Protein AF-I0GWI0-F1 (afdb_monomer)

Radius of gyration: 15.19 Å; Cα contacts (8 Å, |Δi|>4): 256; chains: 1; bounding box: 35×31×39 Å

pLDDT: mean 94.93, std 3.68, range [64.62, 98.31]

Sequence (132 aa):
MYVKMENGKKISVYNGKIWGANIS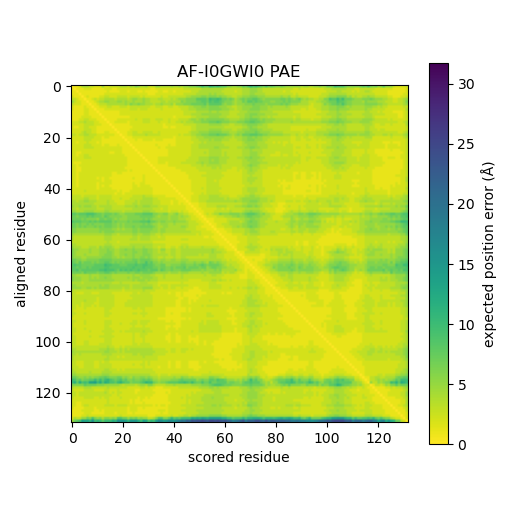QYAMEHKNLDYKSMIDAMTYNEFFDCGNVFNVVDDWECITGNDYDDETGEYYEIFCYYLVSARAVENLQKYTDEIVFYSEKLDLYVFGVTHWGTSWDYVLTGYEIVGE

Solvent-accessible surface area (backbone atoms only — not comparable to full-atom values): 7370 Å² total; per-residue (Å²): 76,29,38,38,33,83,88,69,48,74,47,67,43,57,95,64,19,36,84,82,22,57,58,48,70,59,16,64,76,70,37,20,42,15,45,37,33,48,49,30,28,40,36,65,66,50,64,42,87,39,76,66,59,69,78,76,59,88,62,70,39,79,78,27,47,71,62,60,40,83,90,81,75,42,65,64,66,66,74,47,33,24,40,41,48,72,72,22,48,56,37,34,61,72,61,48,66,59,34,29,31,36,25,78,93,75,71,46,39,35,38,44,35,70,75,77,88,75,59,44,60,78,37,71,44,90,27,36,50,46,74,123

Secondary structure (DSSP, 8-state):
-EEE-TTS-EEE-BTTEETTEEPPHHHHHHTEEEHHHHHHHHTTT-EEE-TTGGGT-S-EEEEES-SEETTTTEEPPP-EEEEE-HHHHHHHHHH---EEEEETTTTEEEEEE---SS-GGG-EEEEEEE--

Nearest PDB structures (foldseek):
  6o59-assembly3_A  TM=5.277E-01  e=6.711E+00  Priestia megaterium
  6o59-assembly3_B  TM=3.691E-01  e=5.288E+00  Priestia megaterium
  7tpm-assembly1_A  TM=1.533E-01  e=5.288E+00  Borreliella burgdorferi

Structure (mmCIF, N/CA/C/O backbone):
data_AF-I0GWI0-F1
#
_entry.id   AF-I0GWI0-F1
#
loop_
_atom_site.group_PDB
_atom_site.id
_atom_site.type_symbol
_atom_site.label_atom_id
_atom_site.label_alt_id
_atom_site.label_comp_id
_atom_site.label_asym_id
_atom_site.label_entity_id
_atom_site.label_seq_id
_atom_site.pdbx_PDB_ins_code
_atom_site.Cartn_x
_atom_site.Cartn_y
_atom_site.Cartn_z
_atom_site.occupancy
_atom_site.B_iso_or_equiv
_atom_site.auth_seq_id
_atom_site.auth_comp_id
_atom_site.auth_asym_id
_atom_site.auth_atom_id
_atom_site.pdbx_PDB_model_num
ATOM 1 N N . MET A 1 1 ? -16.016 -3.255 15.471 1.00 94.38 1 MET A N 1
ATOM 2 C CA . MET A 1 1 ? -15.181 -2.202 14.864 1.00 94.38 1 MET A CA 1
ATOM 3 C C . MET A 1 1 ? -14.889 -2.532 13.401 1.00 94.38 1 MET A C 1
ATOM 5 O O . MET A 1 1 ? -14.862 -3.708 13.043 1.00 94.38 1 MET A O 1
ATOM 9 N N . TYR A 1 2 ? -14.721 -1.526 12.547 1.00 97.19 2 TYR A N 1
ATOM 10 C CA . TYR A 1 2 ? -14.287 -1.681 11.154 1.00 97.19 2 TYR A CA 1
ATOM 11 C C . TYR A 1 2 ? -13.394 -0.507 10.737 1.00 97.19 2 TYR A C 1
ATOM 13 O O . TYR A 1 2 ? -13.509 0.571 11.310 1.00 97.19 2 TYR A O 1
ATOM 21 N N . VAL A 1 3 ? -12.551 -0.702 9.725 1.00 97.44 3 VAL A N 1
ATOM 22 C CA . VAL A 1 3 ? -11.843 0.387 9.039 1.00 97.44 3 VAL A CA 1
ATOM 23 C C . VAL A 1 3 ? -12.660 0.818 7.826 1.00 97.44 3 VAL A C 1
ATOM 25 O O . VAL A 1 3 ? -13.117 -0.030 7.052 1.00 97.44 3 VAL A O 1
ATOM 28 N N . LYS A 1 4 ? -12.886 2.121 7.676 1.00 97.31 4 LYS A N 1
ATOM 29 C CA . LYS A 1 4 ? -13.521 2.742 6.514 1.00 97.31 4 LYS A CA 1
ATOM 30 C C . LYS A 1 4 ? -12.432 3.274 5.582 1.00 97.31 4 LYS A C 1
ATOM 32 O O . LYS A 1 4 ? -11.728 4.212 5.939 1.00 97.31 4 LYS A O 1
ATOM 37 N N . MET A 1 5 ? -12.332 2.686 4.396 1.00 93.94 5 MET A N 1
ATOM 38 C CA . MET A 1 5 ? -11.383 3.098 3.358 1.00 93.94 5 MET A CA 1
ATOM 39 C C . MET A 1 5 ? -11.912 4.325 2.599 1.00 93.94 5 MET A C 1
ATOM 41 O O . MET A 1 5 ? -13.122 4.580 2.603 1.00 93.94 5 MET A O 1
ATOM 45 N N . GLU A 1 6 ? -11.038 5.050 1.899 1.00 87.06 6 GLU A N 1
ATOM 46 C CA . GLU A 1 6 ? -11.409 6.247 1.117 1.00 87.06 6 GLU A CA 1
ATOM 47 C C . GLU A 1 6 ? -12.456 5.956 0.040 1.00 87.06 6 GLU A C 1
ATOM 49 O O . GLU A 1 6 ? -13.439 6.684 -0.095 1.00 87.06 6 GLU A O 1
ATOM 54 N N . ASN A 1 7 ? -12.346 4.811 -0.634 1.00 87.31 7 ASN A N 1
ATOM 55 C CA . ASN A 1 7 ? -13.333 4.356 -1.617 1.00 87.31 7 ASN A CA 1
ATOM 56 C C . ASN A 1 7 ? -14.663 3.855 -1.005 1.00 87.31 7 ASN A C 1
ATOM 58 O O . ASN A 1 7 ? -15.471 3.214 -1.681 1.00 87.31 7 ASN A O 1
ATOM 62 N N . GLY A 1 8 ? -14.892 4.094 0.291 1.00 90.62 8 GLY A N 1
ATOM 63 C CA . GLY A 1 8 ? -16.114 3.751 1.018 1.00 90.62 8 GLY A CA 1
ATOM 64 C C . GLY A 1 8 ? -16.232 2.281 1.427 1.00 90.62 8 GLY A C 1
ATOM 65 O O . GLY A 1 8 ? -17.181 1.920 2.135 1.00 90.62 8 GLY A O 1
ATOM 66 N N . LYS A 1 9 ? -15.285 1.422 1.026 1.00 93.62 9 LYS A N 1
ATOM 67 C CA . LYS A 1 9 ? -15.255 0.019 1.454 1.00 93.62 9 LYS A CA 1
ATOM 68 C C . LYS A 1 9 ? -14.976 -0.077 2.951 1.00 93.62 9 LYS A C 1
ATOM 70 O O . LYS A 1 9 ? -14.363 0.797 3.560 1.00 93.62 9 LYS A O 1
ATOM 75 N N . LYS A 1 10 ? -15.444 -1.173 3.547 1.00 96.00 10 LYS A N 1
ATOM 76 C CA . LYS A 1 10 ? -15.282 -1.455 4.974 1.00 96.00 10 LYS A CA 1
ATOM 77 C C . LYS A 1 10 ? -14.523 -2.756 5.167 1.00 96.00 10 LYS A C 1
ATOM 79 O O . LYS A 1 10 ? -14.865 -3.758 4.541 1.00 96.00 10 LYS A O 1
ATOM 84 N N . ILE A 1 11 ? -13.540 -2.738 6.058 1.00 96.31 11 ILE A N 1
ATOM 85 C CA . ILE A 1 11 ? -12.782 -3.922 6.464 1.00 96.31 11 ILE A CA 1
ATOM 86 C C . ILE A 1 11 ? -13.089 -4.189 7.931 1.00 96.31 11 ILE A C 1
ATOM 88 O O . ILE A 1 11 ? -12.848 -3.348 8.795 1.00 96.31 11 ILE A O 1
ATOM 92 N N . SER A 1 12 ? -13.667 -5.352 8.218 1.00 97.00 12 SER A N 1
ATOM 93 C CA . SER A 1 12 ? -13.997 -5.740 9.587 1.00 97.00 12 SER A CA 1
ATOM 94 C C . SER A 1 12 ? -12.735 -5.887 10.432 1.00 97.00 12 SER A C 1
ATOM 96 O O . SER A 1 12 ? -11.780 -6.541 10.011 1.00 97.00 12 SER A O 1
ATOM 98 N N . VAL A 1 13 ? -12.767 -5.334 11.644 1.00 97.06 13 VAL A N 1
ATOM 99 C CA . VAL A 1 13 ? -11.697 -5.512 12.625 1.00 97.06 13 VAL A CA 1
ATOM 100 C C . VAL A 1 13 ? -12.110 -6.581 13.628 1.00 97.06 13 VAL A C 1
ATOM 102 O O . VAL A 1 13 ? -13.173 -6.485 14.246 1.00 97.06 13 VAL A O 1
ATOM 105 N N . TYR A 1 14 ? -11.245 -7.573 13.827 1.00 95.25 14 TYR A N 1
ATOM 106 C CA . TYR A 1 14 ? -11.446 -8.648 14.795 1.00 95.25 14 TYR A CA 1
ATOM 107 C C . TYR A 1 14 ? -10.241 -8.743 15.722 1.00 95.25 14 TYR A C 1
ATOM 109 O O . TYR A 1 14 ? -9.123 -8.947 15.262 1.00 95.25 14 TYR A O 1
ATOM 117 N N . ASN A 1 15 ? -10.473 -8.610 17.031 1.00 94.50 15 ASN A N 1
ATOM 118 C CA . ASN A 1 15 ? -9.426 -8.691 18.055 1.00 94.50 15 ASN A CA 1
ATOM 119 C C . ASN A 1 15 ? -8.223 -7.762 17.768 1.00 94.50 15 ASN A C 1
ATOM 121 O O . ASN A 1 15 ? -7.075 -8.197 17.797 1.00 94.50 15 ASN A O 1
ATOM 125 N N . GLY A 1 16 ? -8.508 -6.505 17.402 1.00 94.56 16 GLY A N 1
ATOM 126 C CA . GLY A 1 16 ? -7.485 -5.508 17.059 1.00 94.56 16 GLY A CA 1
ATOM 127 C C . GLY A 1 16 ? -6.746 -5.766 15.742 1.00 94.56 16 GLY A C 1
ATOM 128 O O . GLY A 1 16 ? -5.686 -5.187 15.529 1.00 94.56 16 GLY A O 1
ATOM 129 N N . LYS A 1 17 ? -7.268 -6.641 14.870 1.00 96.44 17 LYS A N 1
ATOM 130 C CA . LYS A 1 17 ? -6.618 -7.025 13.613 1.00 96.44 17 LYS A CA 1
ATOM 131 C C . LYS A 1 17 ? -7.492 -6.834 12.386 1.00 96.44 17 LYS A C 1
ATOM 133 O O . LYS A 1 17 ? -8.699 -7.082 12.431 1.00 96.44 17 LYS A O 1
ATOM 138 N N . ILE A 1 18 ? -6.842 -6.527 11.269 1.00 95.88 18 ILE A N 1
ATOM 139 C CA . ILE A 1 18 ? -7.399 -6.602 9.916 1.00 95.88 18 ILE A CA 1
ATOM 140 C C . ILE A 1 18 ? -6.596 -7.628 9.117 1.00 95.88 18 ILE A C 1
ATOM 142 O O . ILE A 1 18 ? -5.376 -7.565 9.055 1.00 95.88 18 ILE A O 1
ATOM 146 N N . TRP A 1 19 ? -7.281 -8.653 8.602 1.00 93.56 19 TRP A N 1
ATOM 147 C CA . TRP A 1 19 ? -6.680 -9.762 7.836 1.00 93.56 19 TRP A CA 1
ATOM 148 C C . TRP A 1 19 ? -5.401 -10.376 8.438 1.00 93.56 19 TRP A C 1
ATOM 150 O O . TRP A 1 19 ? -4.524 -10.845 7.724 1.00 93.56 19 TRP A O 1
ATOM 160 N N . GLY A 1 20 ? -5.318 -10.422 9.771 1.00 91.19 20 GLY A N 1
ATOM 161 C CA . GLY A 1 20 ? -4.194 -11.009 10.505 1.00 91.19 20 GLY A CA 1
ATOM 162 C C . GLY A 1 20 ? -3.121 -10.011 10.952 1.00 91.19 20 GLY A C 1
ATOM 163 O O . GLY A 1 20 ? -2.407 -10.322 11.909 1.00 91.19 20 GLY A O 1
ATOM 164 N N . ALA A 1 21 ? -3.071 -8.815 10.361 1.00 95.56 21 ALA A N 1
ATOM 165 C CA . ALA A 1 21 ? -2.190 -7.727 10.775 1.00 95.56 21 ALA A CA 1
ATOM 166 C C . ALA A 1 21 ? -2.758 -6.988 11.993 1.00 95.56 21 ALA A C 1
ATOM 168 O O . ALA A 1 21 ? -3.967 -6.762 12.079 1.00 95.56 21 ALA A O 1
ATOM 169 N N . ASN A 1 22 ? -1.893 -6.634 12.947 1.00 97.00 22 ASN A N 1
ATOM 170 C CA . ASN A 1 22 ? -2.283 -5.830 14.105 1.00 97.00 22 ASN A CA 1
ATOM 171 C C . ASN A 1 22 ? -2.503 -4.379 13.683 1.00 97.00 22 ASN A C 1
ATOM 173 O O . ASN A 1 22 ? -1.724 -3.852 12.898 1.00 97.00 22 ASN A O 1
ATOM 177 N N . ILE A 1 23 ? -3.510 -3.735 14.266 1.00 97.12 23 ILE A N 1
ATOM 178 C CA . ILE A 1 23 ? -3.620 -2.278 14.261 1.00 97.12 23 ILE A CA 1
ATOM 179 C C . ILE A 1 23 ? -2.750 -1.746 15.402 1.00 97.12 23 ILE A C 1
ATOM 181 O O . ILE A 1 23 ? -2.855 -2.231 16.534 1.00 97.12 23 ILE A O 1
ATOM 185 N N . SER A 1 24 ? -1.879 -0.777 15.118 1.00 96.88 24 SER A N 1
ATOM 186 C CA . SER A 1 24 ? -1.019 -0.178 16.140 1.00 96.88 24 SER A CA 1
ATOM 187 C C . SER A 1 24 ? -1.832 0.533 17.231 1.00 96.88 24 SER A C 1
ATOM 189 O O . SER A 1 24 ? -2.955 0.999 17.014 1.00 96.88 24 SER A O 1
ATOM 191 N N . GLN A 1 25 ? -1.246 0.663 18.424 1.00 96.56 25 GLN A N 1
ATOM 192 C CA . GLN A 1 25 ? -1.852 1.461 19.491 1.00 96.56 25 GLN A CA 1
ATOM 193 C C . GLN A 1 25 ? -2.019 2.927 19.062 1.00 96.56 25 GLN A C 1
ATOM 195 O O . GLN A 1 25 ? -3.051 3.529 19.347 1.00 96.56 25 GLN A O 1
ATOM 200 N N . TYR A 1 26 ? -1.043 3.470 18.331 1.00 97.44 26 TYR A N 1
ATOM 201 C CA . TYR A 1 26 ? -1.078 4.842 17.837 1.00 97.44 26 TYR A CA 1
ATOM 202 C C . TYR A 1 26 ? -2.292 5.080 16.929 1.00 97.44 26 TYR A C 1
ATOM 204 O O . TYR A 1 26 ? -3.050 6.024 17.149 1.00 97.44 26 TYR A O 1
ATOM 212 N N . ALA A 1 27 ? -2.552 4.174 15.984 1.00 97.44 27 ALA A N 1
ATOM 213 C CA . ALA A 1 27 ? -3.734 4.234 15.130 1.00 97.44 27 ALA A CA 1
ATOM 214 C C . ALA A 1 27 ? -5.046 4.170 15.919 1.00 97.44 27 ALA A C 1
ATOM 216 O O . ALA A 1 27 ? -5.963 4.958 15.683 1.00 97.44 27 ALA A O 1
ATOM 217 N N . MET A 1 28 ? -5.132 3.262 16.896 1.00 95.56 28 MET A N 1
ATOM 218 C CA . MET A 1 28 ? -6.314 3.124 17.753 1.00 95.56 28 MET A CA 1
ATOM 219 C C . MET A 1 28 ? -6.602 4.400 18.557 1.00 95.56 28 MET A C 1
ATOM 221 O O . MET A 1 28 ? -7.754 4.823 18.642 1.00 95.56 28 MET A O 1
ATOM 225 N N . GLU A 1 29 ? -5.569 5.036 19.113 1.00 96.31 29 GLU A N 1
ATOM 226 C CA . GLU A 1 29 ? -5.688 6.289 19.871 1.00 96.31 29 GLU A CA 1
ATOM 227 C C . GLU A 1 29 ? -6.184 7.454 19.004 1.00 96.31 29 GLU A C 1
ATOM 229 O O . GLU A 1 29 ? -6.988 8.269 19.463 1.00 96.31 29 GLU A O 1
ATOM 234 N N . HIS A 1 30 ? -5.747 7.509 17.744 1.00 97.19 30 HIS A N 1
ATOM 235 C CA . HIS A 1 30 ? -6.082 8.589 16.813 1.00 97.19 30 HIS A CA 1
ATOM 236 C C . HIS A 1 30 ? -7.315 8.297 15.950 1.00 97.19 30 HIS A C 1
ATOM 238 O O . HIS A 1 30 ? -7.790 9.190 15.256 1.00 97.19 30 HIS A O 1
ATOM 244 N N . LYS A 1 31 ? -7.863 7.077 16.022 1.00 96.69 31 LYS A N 1
ATOM 245 C CA . LYS A 1 31 ? -9.009 6.595 15.229 1.00 96.69 31 LYS A CA 1
ATOM 246 C C . LYS A 1 31 ? -8.783 6.630 13.712 1.00 96.69 31 LYS A C 1
ATOM 248 O O . LYS A 1 31 ? -9.741 6.623 12.941 1.00 96.69 31 LYS A O 1
ATOM 253 N N . ASN A 1 32 ? -7.527 6.577 13.288 1.00 97.31 32 ASN A N 1
ATOM 254 C CA . ASN A 1 32 ? -7.111 6.494 11.894 1.00 97.31 32 ASN A CA 1
ATOM 255 C C . ASN A 1 32 ? -6.082 5.375 11.762 1.00 97.31 32 ASN A C 1
ATOM 257 O O . ASN A 1 32 ? -5.190 5.266 12.597 1.00 97.31 32 ASN A O 1
ATOM 261 N N . LEU A 1 33 ? -6.202 4.535 10.736 1.00 97.12 33 LEU A N 1
ATOM 262 C CA . LEU A 1 33 ? -5.245 3.463 10.481 1.00 97.12 33 LEU A CA 1
ATOM 263 C C . LEU A 1 33 ? -3.879 4.073 10.149 1.00 97.12 33 LEU A C 1
ATOM 265 O O . LEU A 1 33 ? -3.801 4.993 9.337 1.00 97.12 33 LEU A O 1
ATOM 269 N N . ASP A 1 34 ? -2.809 3.572 10.756 1.00 97.38 34 ASP A N 1
ATOM 270 C CA . ASP A 1 34 ? -1.451 3.966 10.388 1.00 97.38 34 ASP A CA 1
ATOM 271 C C . ASP A 1 34 ? -0.969 3.204 9.144 1.00 97.38 34 ASP A C 1
ATOM 273 O O . ASP A 1 34 ? -1.457 2.113 8.826 1.00 97.38 34 ASP A O 1
ATOM 277 N N . TYR A 1 35 ? 0.001 3.787 8.444 1.00 96.75 35 TYR A N 1
ATOM 278 C CA . TYR A 1 35 ? 0.535 3.271 7.189 1.00 96.75 35 TYR A CA 1
ATOM 279 C C . TYR A 1 35 ? 1.114 1.863 7.353 1.00 96.75 35 TYR A C 1
ATOM 281 O O . TYR A 1 35 ? 0.895 1.002 6.501 1.00 96.75 35 TYR A O 1
ATOM 289 N N . LYS A 1 36 ? 1.776 1.572 8.482 1.00 96.38 36 LYS A N 1
ATOM 290 C CA . LYS A 1 36 ? 2.318 0.233 8.742 1.00 96.38 36 LYS A CA 1
ATOM 291 C C . LYS A 1 36 ? 1.207 -0.810 8.845 1.00 96.38 36 LYS A C 1
ATOM 293 O O . LYS A 1 36 ? 1.255 -1.823 8.154 1.00 96.38 36 LYS A O 1
ATOM 298 N N . SER A 1 37 ? 0.210 -0.569 9.692 1.00 97.19 37 SER A N 1
ATOM 299 C CA . SER A 1 37 ? -0.922 -1.478 9.892 1.00 97.19 37 SER A CA 1
ATOM 300 C C . SER A 1 37 ? -1.690 -1.712 8.589 1.00 97.19 37 SER A C 1
ATOM 302 O O . SER A 1 37 ? -2.149 -2.825 8.331 1.00 97.19 37 SER A O 1
ATOM 304 N N . MET A 1 38 ? -1.807 -0.676 7.751 1.00 96.69 38 MET A N 1
ATOM 305 C CA . MET A 1 38 ? -2.372 -0.772 6.406 1.00 96.69 38 MET A CA 1
ATOM 306 C C . MET A 1 38 ? -1.541 -1.690 5.503 1.00 96.69 38 MET A C 1
ATOM 308 O O . MET A 1 38 ? -2.082 -2.670 4.992 1.00 96.69 38 MET A O 1
ATOM 312 N N . ILE A 1 39 ? -0.249 -1.408 5.315 1.00 96.88 39 ILE A N 1
ATOM 313 C CA . ILE A 1 39 ? 0.611 -2.185 4.412 1.00 96.88 39 ILE A CA 1
ATOM 314 C C . ILE A 1 39 ? 0.748 -3.630 4.884 1.00 96.88 39 ILE A C 1
ATOM 316 O O . ILE A 1 39 ? 0.585 -4.539 4.069 1.00 96.88 39 ILE A O 1
ATOM 320 N N . ASP A 1 40 ? 0.944 -3.874 6.182 1.00 97.00 40 ASP A N 1
ATOM 321 C CA . ASP A 1 40 ? 0.989 -5.229 6.745 1.00 97.00 40 ASP A CA 1
ATOM 322 C C . ASP A 1 40 ? -0.291 -6.014 6.397 1.00 97.00 40 ASP A C 1
ATOM 324 O O . ASP A 1 40 ? -0.231 -7.198 6.069 1.00 97.00 40 ASP A O 1
ATOM 328 N N . ALA A 1 41 ? -1.461 -5.368 6.438 1.00 96.75 41 ALA A N 1
ATOM 329 C CA . ALA A 1 41 ? -2.733 -6.010 6.119 1.00 96.75 41 ALA A CA 1
ATOM 330 C C . ALA A 1 41 ? -2.911 -6.266 4.618 1.00 96.75 41 ALA A C 1
ATOM 332 O O . ALA A 1 41 ? -3.297 -7.369 4.229 1.00 96.75 41 ALA A O 1
ATOM 333 N N . MET A 1 42 ? -2.635 -5.265 3.775 1.00 96.38 42 MET A N 1
ATOM 334 C CA . MET A 1 42 ? -2.820 -5.365 2.320 1.00 96.38 42 MET A CA 1
ATOM 335 C C . MET A 1 42 ? -1.862 -6.381 1.702 1.00 96.38 42 MET A C 1
ATOM 337 O O . MET A 1 42 ? -2.246 -7.133 0.805 1.00 96.38 42 MET A O 1
ATOM 341 N N . THR A 1 43 ? -0.637 -6.438 2.225 1.00 96.75 43 THR A N 1
ATOM 342 C CA . THR A 1 43 ? 0.427 -7.321 1.739 1.00 96.75 43 THR A CA 1
ATOM 343 C C . THR A 1 43 ? 0.491 -8.662 2.458 1.00 96.75 43 THR A C 1
ATOM 345 O O . THR A 1 43 ? 1.342 -9.479 2.126 1.00 96.75 43 THR A O 1
ATOM 348 N N . TYR A 1 44 ? -0.370 -8.902 3.453 1.00 94.25 44 TYR A N 1
ATOM 349 C CA . TYR A 1 44 ? -0.262 -10.045 4.369 1.00 94.25 44 TYR A CA 1
ATOM 350 C C . TYR A 1 44 ? 1.096 -10.130 5.090 1.00 94.25 44 TYR A C 1
ATOM 352 O O . TYR A 1 44 ? 1.489 -11.207 5.538 1.00 94.25 44 TYR A O 1
ATOM 360 N N . ASN A 1 45 ? 1.801 -9.000 5.217 1.00 93.81 45 ASN A N 1
ATOM 361 C CA . ASN A 1 45 ? 3.174 -8.904 5.706 1.00 93.81 45 ASN A CA 1
ATOM 362 C C . ASN A 1 45 ? 4.165 -9.747 4.870 1.00 93.81 45 ASN A C 1
ATOM 364 O O . ASN A 1 45 ? 5.129 -10.304 5.394 1.00 93.81 45 ASN A O 1
ATOM 368 N N . GLU A 1 46 ? 3.906 -9.857 3.565 1.00 92.88 46 GLU A N 1
ATOM 369 C CA . GLU A 1 46 ? 4.712 -10.599 2.588 1.00 92.88 46 GLU A CA 1
ATOM 370 C C . GLU A 1 46 ? 5.323 -9.653 1.559 1.00 92.88 46 GLU A C 1
ATOM 372 O O . GLU A 1 46 ? 5.033 -9.718 0.362 1.00 92.88 46 GLU A O 1
ATOM 377 N N . PHE A 1 47 ? 6.164 -8.751 2.049 1.00 95.06 47 PHE A N 1
ATOM 378 C CA . PHE A 1 47 ? 6.889 -7.804 1.221 1.00 95.06 47 PHE A CA 1
ATOM 379 C C . PHE A 1 47 ? 8.364 -7.752 1.626 1.00 95.06 47 PHE A C 1
ATOM 381 O O . PHE A 1 47 ? 8.704 -7.942 2.796 1.00 95.06 47 PHE A O 1
ATOM 388 N N . PHE A 1 48 ? 9.250 -7.540 0.652 1.00 95.00 48 PHE A N 1
ATOM 389 C CA . PHE A 1 48 ? 10.702 -7.642 0.849 1.00 95.00 48 PHE A CA 1
ATOM 390 C C . PHE A 1 48 ? 11.427 -6.492 0.165 1.00 95.00 48 PHE A C 1
ATOM 392 O O . PHE A 1 48 ? 11.153 -6.222 -1.001 1.00 95.00 48 PHE A O 1
ATOM 399 N N . ASP A 1 49 ? 12.358 -5.842 0.868 1.00 95.38 49 ASP A N 1
ATOM 400 C CA . ASP A 1 49 ? 13.162 -4.759 0.291 1.00 95.38 49 ASP A CA 1
ATOM 401 C C . ASP A 1 49 ? 13.910 -5.255 -0.952 1.00 95.38 49 ASP A C 1
ATOM 403 O O . ASP A 1 49 ? 14.529 -6.324 -0.951 1.00 95.38 49 ASP A O 1
ATOM 407 N N . CYS A 1 50 ? 13.813 -4.479 -2.025 1.00 94.75 50 CYS A N 1
ATOM 408 C CA . CYS A 1 50 ? 14.395 -4.809 -3.313 1.00 94.75 50 CYS A CA 1
ATOM 409 C C . CYS A 1 50 ? 14.955 -3.579 -4.029 1.00 94.75 50 CYS A C 1
ATOM 411 O O . CYS A 1 50 ? 14.915 -3.520 -5.254 1.00 94.75 50 CYS A O 1
ATOM 413 N N . GLY A 1 51 ? 15.522 -2.612 -3.297 1.00 88.56 51 GLY A N 1
ATOM 414 C CA . GLY A 1 51 ? 15.903 -1.295 -3.838 1.00 88.56 51 GLY A CA 1
ATOM 415 C C . GLY A 1 51 ? 16.738 -1.287 -5.132 1.00 88.56 51 GLY A C 1
ATOM 416 O O . GLY A 1 51 ? 16.707 -0.317 -5.880 1.00 88.56 51 GLY A O 1
ATOM 417 N N . ASN A 1 52 ? 17.454 -2.371 -5.443 1.00 91.44 52 ASN A N 1
ATOM 418 C CA . ASN A 1 52 ? 18.266 -2.485 -6.658 1.00 91.44 52 ASN A CA 1
ATOM 419 C C . ASN A 1 52 ? 17.540 -3.100 -7.870 1.00 91.44 52 ASN A C 1
ATOM 421 O O . ASN A 1 52 ? 18.102 -3.071 -8.966 1.00 91.44 52 ASN A O 1
ATOM 425 N N . VAL A 1 53 ? 16.339 -3.672 -7.707 1.00 91.81 53 VAL A N 1
ATOM 426 C CA . VAL A 1 53 ? 15.648 -4.435 -8.768 1.00 91.81 53 VAL A CA 1
ATOM 427 C C . VAL A 1 53 ? 15.284 -3.561 -9.971 1.00 91.81 53 VAL A C 1
ATOM 429 O O . VAL A 1 53 ? 15.359 -4.023 -11.107 1.00 91.81 53 VAL A O 1
ATOM 432 N N . PHE A 1 54 ? 15.007 -2.274 -9.739 1.00 88.25 54 PHE A N 1
ATOM 433 C CA . PHE A 1 54 ? 14.677 -1.307 -10.789 1.00 88.25 54 PHE A CA 1
ATOM 434 C C . PHE A 1 54 ? 15.805 -1.068 -11.792 1.00 88.25 54 PHE A C 1
ATOM 436 O O . PHE A 1 54 ? 15.546 -0.699 -12.927 1.00 88.25 54 PHE A O 1
ATOM 443 N N . ASN A 1 55 ? 17.055 -1.327 -11.407 1.00 90.38 55 ASN A N 1
ATOM 444 C CA . ASN A 1 55 ? 18.204 -1.130 -12.290 1.00 90.38 55 ASN A CA 1
ATOM 445 C C . ASN A 1 55 ? 18.476 -2.338 -13.204 1.00 90.38 55 ASN A C 1
ATOM 447 O O . ASN A 1 55 ? 19.429 -2.312 -13.982 1.00 90.38 55 ASN A O 1
ATOM 451 N N . VAL A 1 56 ? 17.702 -3.423 -13.077 1.00 93.69 56 VAL A N 1
ATOM 452 C CA . VAL A 1 56 ? 17.928 -4.674 -13.822 1.00 93.69 56 VAL A CA 1
ATOM 453 C C . VAL A 1 56 ? 17.272 -4.638 -15.205 1.00 93.69 56 VAL A C 1
ATOM 455 O O . VAL A 1 56 ? 17.815 -5.208 -16.153 1.00 93.69 56 VAL A O 1
ATOM 458 N N . VAL A 1 57 ? 16.122 -3.974 -15.321 1.00 94.81 57 VAL A N 1
ATOM 459 C CA . VAL A 1 57 ? 15.301 -3.869 -16.537 1.00 94.81 57 VAL A CA 1
ATOM 460 C C . VAL A 1 57 ? 14.652 -2.487 -16.626 1.00 94.81 57 VAL A C 1
ATOM 462 O O . VAL A 1 57 ? 14.594 -1.761 -15.640 1.00 94.81 57 VAL A O 1
ATOM 465 N N . ASP A 1 58 ? 14.172 -2.134 -17.813 1.00 95.06 58 ASP A N 1
ATOM 466 C CA . ASP A 1 58 ? 13.619 -0.827 -18.180 1.00 95.06 58 ASP A CA 1
ATOM 467 C C . ASP A 1 58 ? 12.121 -0.866 -18.545 1.00 95.06 58 ASP A C 1
ATOM 469 O O . ASP A 1 58 ? 11.593 0.114 -19.060 1.00 95.06 58 ASP A O 1
ATOM 473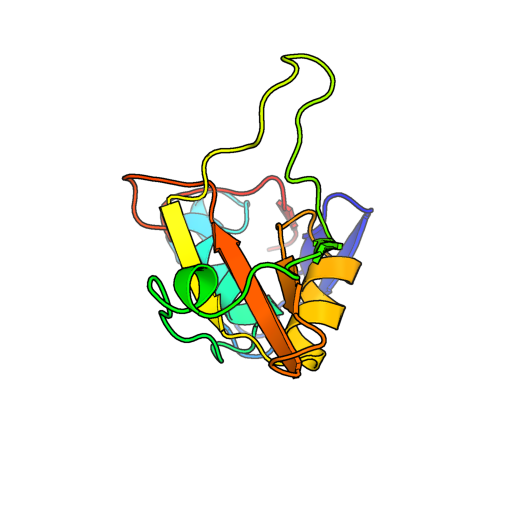 N N . ASP A 1 59 ? 11.439 -1.988 -18.303 1.00 96.81 59 ASP A N 1
ATOM 474 C CA . ASP A 1 59 ? 10.051 -2.251 -18.711 1.00 96.81 59 ASP A CA 1
ATOM 475 C C . ASP A 1 59 ? 9.044 -2.147 -17.554 1.00 96.81 59 ASP A C 1
ATOM 477 O O . ASP A 1 59 ? 8.018 -2.820 -17.557 1.00 96.81 59 ASP A O 1
ATOM 481 N N . TRP A 1 60 ? 9.353 -1.347 -16.535 1.00 96.75 60 TRP A N 1
ATOM 482 C CA . TRP A 1 60 ? 8.462 -1.161 -15.394 1.00 96.75 60 TRP A CA 1
ATOM 483 C C . TRP A 1 60 ? 7.249 -0.316 -15.780 1.00 96.75 60 TRP A C 1
ATOM 485 O O . TRP A 1 60 ? 7.386 0.843 -16.167 1.00 96.75 60 TRP A O 1
ATOM 495 N N . GLU A 1 61 ? 6.061 -0.884 -15.617 1.00 97.06 61 GLU A N 1
ATOM 496 C CA . GLU A 1 61 ? 4.783 -0.209 -15.820 1.00 97.06 61 GLU A CA 1
ATOM 497 C C . GLU A 1 61 ? 4.107 0.041 -14.473 1.00 97.06 61 GLU A C 1
ATOM 499 O O . GLU A 1 61 ? 3.971 -0.878 -13.667 1.00 97.06 61 GLU A O 1
ATOM 504 N N . CYS A 1 62 ? 3.655 1.270 -14.221 1.00 97.31 62 CYS A N 1
ATOM 505 C CA . CYS A 1 62 ? 2.811 1.586 -13.072 1.00 97.31 62 CYS A CA 1
ATOM 506 C C . CYS A 1 62 ? 1.402 1.009 -13.301 1.00 97.31 62 CYS A C 1
ATOM 508 O O . CYS A 1 62 ? 0.704 1.402 -14.236 1.00 97.31 62 CYS A O 1
ATOM 510 N N . ILE A 1 63 ? 0.986 0.047 -12.472 1.00 97.31 63 ILE A N 1
ATOM 511 C CA . ILE A 1 63 ? -0.280 -0.694 -12.642 1.00 97.31 63 ILE A CA 1
ATOM 512 C C . ILE A 1 63 ? -1.349 -0.327 -11.603 1.00 97.31 63 ILE A C 1
ATOM 514 O O . ILE A 1 63 ? -2.447 -0.891 -11.606 1.00 97.31 63 ILE A O 1
ATOM 518 N N . THR A 1 64 ? -1.024 0.552 -10.659 1.00 95.31 64 THR A N 1
ATOM 519 C CA . THR A 1 64 ? -1.905 1.014 -9.577 1.00 95.31 64 THR A CA 1
ATOM 520 C C . THR A 1 64 ? -1.330 2.263 -8.939 1.00 95.31 64 THR A C 1
ATOM 522 O O . THR A 1 64 ? -0.114 2.447 -8.948 1.00 95.31 64 THR A O 1
ATOM 525 N N . GLY A 1 65 ? -2.206 3.092 -8.373 1.00 93.38 65 GLY A N 1
ATOM 526 C CA . GLY A 1 65 ? -1.846 4.440 -7.960 1.00 93.38 65 GLY A CA 1
ATOM 527 C C . GLY A 1 65 ? -1.545 5.324 -9.169 1.00 93.38 65 GLY A C 1
ATOM 528 O O . GLY A 1 65 ? -1.959 5.032 -10.294 1.00 93.38 65 GLY A O 1
ATOM 529 N N . ASN A 1 66 ? -0.835 6.417 -8.921 1.00 92.38 66 ASN A N 1
ATOM 530 C CA . ASN A 1 66 ? -0.309 7.288 -9.958 1.00 92.38 66 ASN A CA 1
ATOM 531 C C . ASN A 1 66 ? 1.104 7.710 -9.554 1.00 92.38 66 ASN A C 1
ATOM 533 O O . ASN A 1 66 ? 1.285 8.286 -8.485 1.00 92.38 66 ASN A O 1
ATOM 537 N N . ASP A 1 67 ? 2.095 7.389 -10.378 1.00 94.62 67 ASP A N 1
ATOM 538 C CA . ASP A 1 67 ? 3.494 7.765 -10.176 1.00 94.62 67 ASP A CA 1
ATOM 539 C C . ASP A 1 67 ? 3.843 9.105 -10.833 1.00 94.62 67 ASP A C 1
ATOM 541 O O . ASP A 1 67 ? 4.970 9.566 -10.684 1.00 94.62 67 ASP A O 1
ATOM 545 N N . TYR A 1 68 ? 2.881 9.756 -11.494 1.00 94.75 68 TYR A N 1
ATOM 546 C CA . TYR A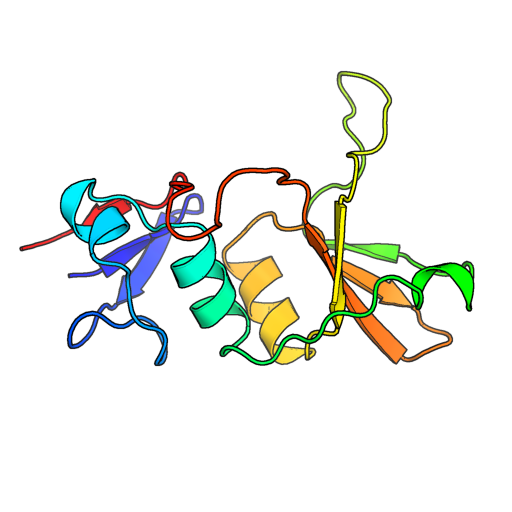 1 68 ? 3.039 11.045 -12.157 1.00 94.75 68 TYR A CA 1
ATOM 547 C C . TYR A 1 68 ? 1.977 12.056 -11.710 1.00 94.75 68 TYR A C 1
ATOM 549 O O . TYR A 1 68 ? 0.774 11.821 -11.803 1.00 94.75 68 TYR A O 1
ATOM 557 N N . ASP A 1 69 ? 2.411 13.222 -11.251 1.00 92.31 69 ASP A N 1
ATOM 558 C CA . ASP A 1 69 ? 1.520 14.300 -10.843 1.00 92.31 69 ASP A CA 1
ATOM 559 C C . ASP A 1 69 ? 1.258 15.245 -12.029 1.00 92.31 69 ASP A C 1
ATOM 561 O O . ASP A 1 69 ? 2.122 16.026 -12.432 1.00 92.31 69 ASP A O 1
ATOM 565 N N . ASP A 1 70 ? 0.045 15.189 -12.591 1.00 91.62 70 ASP A N 1
ATOM 566 C CA . ASP A 1 70 ? -0.378 16.031 -13.720 1.00 91.62 70 ASP A CA 1
ATOM 567 C C . ASP A 1 70 ? -0.382 17.538 -13.394 1.00 91.62 70 ASP A C 1
ATOM 569 O O . ASP A 1 70 ? -0.301 18.364 -14.309 1.00 91.62 70 ASP A O 1
ATOM 573 N N . GLU A 1 71 ? -0.495 17.923 -12.116 1.00 92.06 71 GLU A N 1
ATOM 574 C CA . GLU A 1 71 ? -0.521 19.328 -11.698 1.00 92.06 71 GLU A CA 1
ATOM 575 C C . GLU A 1 71 ? 0.882 19.939 -11.692 1.00 92.06 71 GLU A C 1
ATOM 577 O O . GLU A 1 71 ? 1.056 21.105 -12.064 1.00 92.06 71 GLU A O 1
ATOM 582 N N . THR A 1 72 ? 1.885 19.158 -11.284 1.00 93.25 72 THR A N 1
ATOM 583 C CA . THR A 1 72 ? 3.286 19.606 -11.213 1.00 93.25 72 THR A CA 1
ATOM 584 C C . THR A 1 72 ? 4.097 19.238 -12.455 1.00 93.25 72 THR A C 1
ATOM 586 O O . THR A 1 72 ? 5.063 19.926 -12.786 1.00 93.25 72 THR A O 1
ATOM 589 N N . GLY A 1 73 ? 3.674 18.207 -13.187 1.00 94.69 73 GLY A N 1
ATOM 590 C CA . GLY A 1 73 ? 4.392 17.646 -14.325 1.00 94.69 73 GLY A CA 1
ATOM 591 C C . GLY A 1 73 ? 5.606 16.799 -13.932 1.00 94.69 73 GLY A C 1
ATOM 592 O O . GLY A 1 73 ? 6.523 16.634 -14.742 1.00 94.69 73 GLY A O 1
ATOM 593 N N . GLU A 1 74 ? 5.645 16.305 -12.693 1.00 94.31 74 GLU A N 1
ATOM 594 C CA . GLU A 1 74 ? 6.766 15.555 -12.126 1.00 94.31 74 GLU A CA 1
ATOM 595 C C . GLU A 1 74 ? 6.334 14.155 -11.676 1.00 94.31 74 GLU A C 1
ATOM 597 O O . GLU A 1 74 ? 5.187 13.921 -11.299 1.00 94.31 74 GLU A O 1
ATOM 602 N N . TYR A 1 75 ? 7.275 13.210 -11.710 1.00 93.94 75 TYR A N 1
ATOM 603 C CA . TYR A 1 75 ? 7.062 11.892 -11.117 1.00 93.94 75 TYR A CA 1
ATOM 604 C C . TYR A 1 75 ? 7.204 11.971 -9.597 1.00 93.94 75 TYR A C 1
ATOM 606 O O . TYR A 1 75 ? 8.098 12.656 -9.092 1.00 93.94 75 TYR A O 1
ATOM 614 N N . TYR A 1 76 ? 6.368 11.230 -8.870 1.00 94.12 76 TYR A N 1
ATOM 615 C CA . TYR A 1 76 ? 6.510 11.096 -7.426 1.00 94.12 76 TYR A CA 1
ATOM 616 C C . TYR A 1 76 ? 7.850 10.443 -7.076 1.00 94.12 76 TYR A C 1
ATOM 618 O O . TYR A 1 76 ? 8.261 9.441 -7.664 1.00 94.12 76 TYR A O 1
ATOM 626 N N . GLU A 1 77 ? 8.529 11.000 -6.076 1.00 93.50 77 GLU A N 1
ATOM 627 C CA . GLU A 1 77 ? 9.767 10.422 -5.567 1.00 93.50 77 GLU A CA 1
ATOM 628 C C . GLU A 1 77 ? 9.467 9.131 -4.793 1.00 93.50 77 GLU A C 1
ATOM 630 O O . GLU A 1 77 ? 8.742 9.136 -3.796 1.00 93.50 77 GLU A O 1
ATOM 635 N N . ILE A 1 78 ? 10.043 8.016 -5.251 1.00 94.44 78 ILE A N 1
ATOM 636 C CA . ILE A 1 78 ? 9.969 6.727 -4.563 1.00 94.44 78 ILE A CA 1
ATOM 637 C C . ILE A 1 78 ? 11.228 6.530 -3.718 1.00 94.44 78 ILE A C 1
ATOM 639 O O . ILE A 1 78 ? 12.342 6.460 -4.238 1.00 94.44 78 ILE A O 1
ATOM 643 N N . PHE A 1 79 ? 11.051 6.384 -2.406 1.00 93.81 79 PHE A N 1
ATOM 644 C CA . PHE A 1 79 ? 12.152 6.236 -1.451 1.00 93.81 79 PHE A CA 1
ATOM 645 C C . PHE A 1 79 ? 12.523 4.781 -1.175 1.00 93.81 79 PHE A C 1
ATOM 647 O O . PHE A 1 79 ? 13.668 4.487 -0.824 1.00 93.81 79 PHE A O 1
ATOM 654 N N . CYS A 1 80 ? 11.560 3.866 -1.278 1.00 93.94 80 CYS A N 1
ATOM 655 C CA . CYS A 1 80 ? 11.765 2.445 -1.017 1.00 93.94 80 CYS A CA 1
ATOM 656 C C . CYS A 1 80 ? 10.972 1.594 -2.007 1.00 93.94 80 CYS A C 1
ATOM 658 O O . CYS A 1 80 ? 9.848 1.940 -2.371 1.00 93.94 80 CYS A O 1
ATOM 660 N N . TYR A 1 81 ? 11.547 0.450 -2.372 1.00 95.88 81 TYR A N 1
ATOM 661 C CA . TYR A 1 81 ? 10.959 -0.508 -3.299 1.00 95.88 81 TYR A CA 1
ATOM 662 C C . TYR A 1 81 ? 10.842 -1.870 -2.628 1.00 95.88 81 TYR A C 1
ATOM 664 O O . TYR A 1 81 ? 11.837 -2.400 -2.124 1.00 95.88 81 TYR A O 1
ATOM 672 N N . TYR A 1 82 ? 9.653 -2.464 -2.667 1.00 97.56 82 TYR A N 1
ATOM 673 C CA . TYR A 1 82 ? 9.384 -3.756 -2.049 1.00 97.56 82 TYR A CA 1
ATOM 674 C C . TYR A 1 82 ? 8.757 -4.743 -3.029 1.00 97.56 82 TYR A C 1
ATOM 676 O O . TYR A 1 82 ? 7.730 -4.450 -3.635 1.00 97.56 82 TYR A O 1
ATOM 684 N N . LEU A 1 83 ? 9.327 -5.943 -3.145 1.00 97.62 83 LEU A N 1
ATOM 685 C CA . LEU A 1 83 ? 8.686 -7.040 -3.866 1.00 97.62 83 LEU A CA 1
ATOM 686 C C . LEU A 1 83 ? 7.402 -7.426 -3.148 1.00 97.62 83 LEU A C 1
ATOM 688 O O . LEU A 1 83 ? 7.415 -7.603 -1.930 1.00 97.62 83 LEU A O 1
ATOM 692 N N . VAL A 1 84 ? 6.325 -7.605 -3.906 1.00 97.81 84 VAL A N 1
ATOM 693 C CA . VAL A 1 84 ? 5.017 -8.017 -3.391 1.00 97.81 84 VAL A CA 1
ATOM 694 C C . VAL A 1 84 ? 4.427 -9.133 -4.249 1.00 97.81 84 VAL A C 1
ATOM 696 O O . VAL A 1 84 ? 4.763 -9.302 -5.419 1.00 97.81 84 VAL A O 1
ATOM 699 N N . SER A 1 85 ? 3.546 -9.937 -3.659 1.00 97.00 85 SER A N 1
ATOM 700 C CA . SER A 1 85 ? 2.837 -10.994 -4.387 1.00 97.00 85 SER A CA 1
ATOM 701 C C . SER A 1 85 ? 1.654 -10.438 -5.190 1.00 97.00 85 SER A C 1
ATOM 703 O O . SER A 1 85 ? 1.061 -9.433 -4.807 1.00 97.00 85 SER A O 1
ATOM 705 N N . ALA A 1 86 ? 1.225 -11.135 -6.249 1.00 96.94 86 ALA A N 1
ATOM 706 C CA . ALA A 1 86 ? 0.052 -10.738 -7.044 1.00 96.94 86 ALA A CA 1
ATOM 707 C C . ALA A 1 86 ? -1.215 -10.525 -6.185 1.00 96.94 86 ALA A C 1
ATOM 709 O O . ALA A 1 86 ? -1.956 -9.567 -6.376 1.00 96.94 86 ALA A O 1
ATOM 710 N N . ARG A 1 87 ? -1.427 -11.364 -5.161 1.00 95.75 87 ARG A N 1
ATOM 711 C CA . ARG A 1 87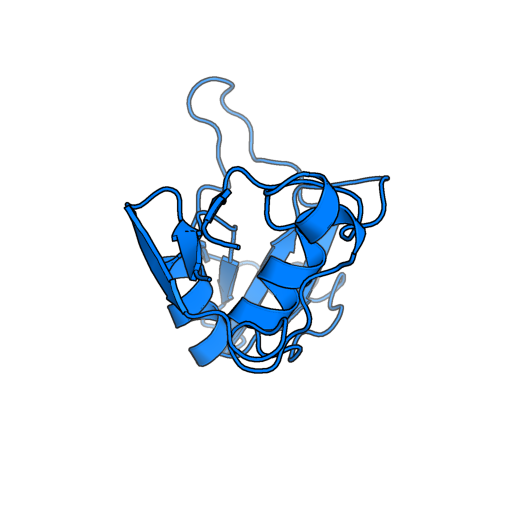 ? -2.553 -11.209 -4.223 1.00 95.75 87 ARG A CA 1
ATOM 712 C C . ARG A 1 87 ? -2.473 -9.939 -3.372 1.00 95.75 87 ARG A C 1
ATOM 714 O O . ARG A 1 87 ? -3.503 -9.398 -2.984 1.00 95.75 87 ARG A O 1
ATOM 721 N N . ALA A 1 88 ? 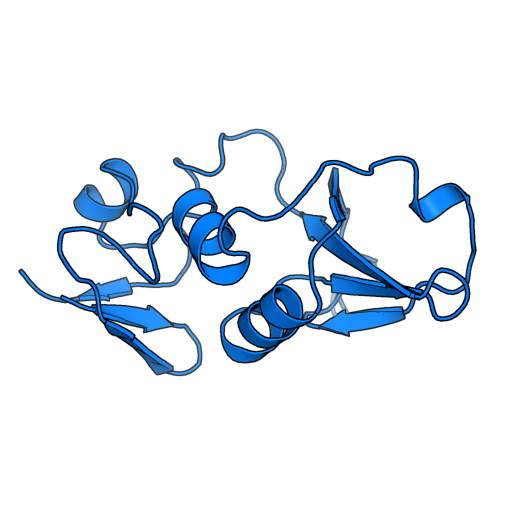-1.263 -9.486 -3.045 1.00 96.69 88 ALA A N 1
ATOM 722 C CA . ALA A 1 88 ? -1.067 -8.225 -2.344 1.00 96.69 88 ALA A CA 1
ATOM 723 C C . ALA A 1 88 ? -1.418 -7.058 -3.272 1.00 96.69 88 ALA A C 1
ATOM 725 O O . ALA A 1 88 ? -2.109 -6.135 -2.849 1.00 96.69 88 ALA A O 1
ATOM 726 N N . VAL A 1 89 ? -1.027 -7.145 -4.548 1.00 97.56 89 VAL A N 1
ATOM 727 C CA . VAL A 1 89 ? -1.381 -6.156 -5.577 1.00 97.56 89 VAL A CA 1
ATOM 728 C C . VAL A 1 89 ? -2.891 -6.034 -5.743 1.00 97.56 89 VAL A C 1
ATOM 730 O O . VAL A 1 89 ? -3.398 -4.918 -5.742 1.00 97.56 89 VAL A O 1
ATOM 733 N N . GLU A 1 90 ? -3.625 -7.150 -5.787 1.00 96.38 90 GLU A N 1
ATOM 734 C CA . GLU A 1 90 ? -5.094 -7.125 -5.846 1.00 96.38 90 GLU A CA 1
ATOM 735 C C . GLU A 1 90 ? -5.712 -6.337 -4.680 1.00 96.38 90 GLU A C 1
ATOM 737 O O . GLU A 1 90 ? -6.688 -5.607 -4.865 1.00 96.38 90 GLU A O 1
ATOM 742 N N . ASN A 1 91 ? -5.158 -6.467 -3.470 1.00 95.44 91 ASN A N 1
ATOM 743 C CA . ASN A 1 91 ? -5.635 -5.720 -2.310 1.00 95.44 91 ASN A CA 1
ATOM 744 C C . ASN A 1 91 ? -5.253 -4.243 -2.385 1.00 95.44 91 ASN A C 1
ATOM 746 O O . ASN A 1 91 ? -6.119 -3.403 -2.148 1.00 95.44 91 ASN A O 1
ATOM 750 N N . LEU A 1 92 ? -4.001 -3.931 -2.729 1.00 96.19 92 LEU A N 1
ATOM 751 C CA . LEU A 1 92 ? -3.531 -2.553 -2.885 1.00 96.19 92 LEU A CA 1
ATOM 752 C C . LEU A 1 92 ? -4.401 -1.824 -3.920 1.00 96.19 92 LEU A C 1
ATOM 754 O O . LEU A 1 92 ? -5.117 -0.904 -3.554 1.00 96.19 92 LEU A O 1
ATOM 758 N N . GLN A 1 93 ? -4.530 -2.360 -5.136 1.00 95.50 93 GLN A N 1
ATOM 759 C CA . GLN A 1 93 ? -5.414 -1.828 -6.188 1.00 95.50 93 GLN A CA 1
ATOM 760 C C . GLN A 1 93 ? -6.864 -1.632 -5.744 1.00 95.50 93 GLN A C 1
ATOM 762 O O . GLN A 1 93 ? -7.569 -0.718 -6.173 1.00 95.50 93 GLN A O 1
ATOM 767 N N . LYS A 1 94 ? -7.376 -2.557 -4.931 1.00 94.50 94 LYS A N 1
ATOM 768 C CA . LYS A 1 94 ? -8.782 -2.540 -4.541 1.00 94.50 94 LYS A CA 1
ATOM 769 C C . LYS A 1 94 ? -9.056 -1.569 -3.402 1.00 94.50 94 LYS A C 1
ATOM 771 O O . LYS A 1 94 ? -10.212 -1.154 -3.265 1.00 94.50 94 LYS A O 1
ATOM 776 N N . TYR A 1 95 ? -8.094 -1.273 -2.542 1.00 94.81 95 TYR A N 1
ATOM 777 C CA . TYR A 1 95 ? -8.353 -0.598 -1.272 1.00 94.81 95 TYR A CA 1
ATOM 778 C C . TYR A 1 95 ? -7.536 0.670 -1.051 1.00 94.81 95 TYR A C 1
ATOM 780 O O . TYR A 1 95 ? -7.932 1.444 -0.181 1.00 94.81 95 TYR A O 1
ATOM 788 N N . THR A 1 96 ? -6.476 0.888 -1.823 1.00 94.06 96 THR A N 1
ATOM 789 C CA . THR A 1 96 ? -5.557 2.017 -1.691 1.00 94.06 96 THR A CA 1
ATOM 790 C C . THR A 1 96 ? -5.211 2.592 -3.065 1.00 94.06 96 THR A C 1
ATOM 792 O O . THR A 1 96 ? -5.527 1.995 -4.092 1.00 94.06 96 THR A O 1
ATOM 795 N N . ASP A 1 97 ? -4.541 3.742 -3.062 1.00 93.56 97 ASP A N 1
ATOM 796 C CA . ASP A 1 97 ? -3.951 4.362 -4.254 1.00 93.56 97 ASP A CA 1
ATOM 797 C C . ASP A 1 97 ? -2.411 4.261 -4.213 1.00 93.56 97 ASP A C 1
ATOM 799 O O . ASP A 1 97 ? -1.698 5.095 -4.766 1.00 93.56 97 ASP A O 1
ATOM 803 N N . GLU A 1 98 ? -1.888 3.236 -3.528 1.00 96.31 98 GLU A N 1
ATOM 804 C CA . GLU A 1 98 ? -0.445 2.980 -3.459 1.00 96.31 98 GLU A CA 1
ATOM 805 C C . GLU A 1 98 ? 0.114 2.653 -4.844 1.00 96.31 98 GLU A C 1
ATOM 807 O O . GLU A 1 98 ? -0.551 1.994 -5.647 1.00 96.31 98 GLU A O 1
ATOM 812 N N . ILE A 1 99 ? 1.360 3.057 -5.086 1.00 97.62 99 ILE A N 1
ATOM 813 C CA . ILE A 1 99 ? 2.043 2.848 -6.361 1.00 97.62 99 ILE A CA 1
ATOM 814 C C . ILE A 1 99 ? 2.622 1.433 -6.406 1.00 97.62 99 ILE A C 1
ATOM 816 O O . ILE A 1 99 ? 3.449 1.059 -5.573 1.00 97.62 99 ILE A O 1
ATOM 820 N N . VAL A 1 100 ? 2.233 0.639 -7.403 1.00 98.12 100 VAL A N 1
ATOM 821 C CA . VAL A 1 100 ? 2.879 -0.652 -7.690 1.00 98.12 100 VAL A CA 1
ATOM 822 C C . VAL A 1 100 ? 3.244 -0.709 -9.159 1.00 98.12 100 VAL A C 1
ATOM 824 O O . VAL A 1 100 ? 2.428 -0.420 -10.032 1.00 98.12 100 VAL A O 1
ATOM 827 N N . PHE A 1 101 ? 4.470 -1.142 -9.406 1.00 98.00 101 PHE A N 1
ATOM 828 C CA . PHE A 1 101 ? 5.023 -1.370 -10.723 1.00 98.00 101 PHE A CA 1
ATOM 829 C C . PHE A 1 101 ? 5.017 -2.860 -11.064 1.00 98.00 101 PHE A C 1
ATOM 831 O O . PHE A 1 101 ? 5.160 -3.708 -10.179 1.00 98.00 101 PHE A O 1
ATOM 838 N N . TYR A 1 102 ? 4.901 -3.184 -12.345 1.00 98.31 102 TYR A N 1
ATOM 839 C CA . TYR A 1 102 ? 5.058 -4.531 -12.885 1.00 98.31 102 TYR A CA 1
ATOM 840 C C . TYR A 1 102 ? 6.106 -4.532 -13.997 1.00 98.31 102 TYR A C 1
ATOM 842 O O . TYR A 1 102 ? 6.155 -3.597 -14.786 1.00 98.31 102 TYR A O 1
ATOM 850 N N . SER A 1 103 ? 6.933 -5.574 -14.060 1.00 97.94 103 SER A N 1
ATOM 851 C CA . SER A 1 103 ? 7.838 -5.830 -15.188 1.00 97.94 103 SER A CA 1
ATOM 852 C C . SER A 1 103 ? 7.437 -7.140 -15.854 1.00 97.94 103 SER A C 1
ATOM 854 O O . SER 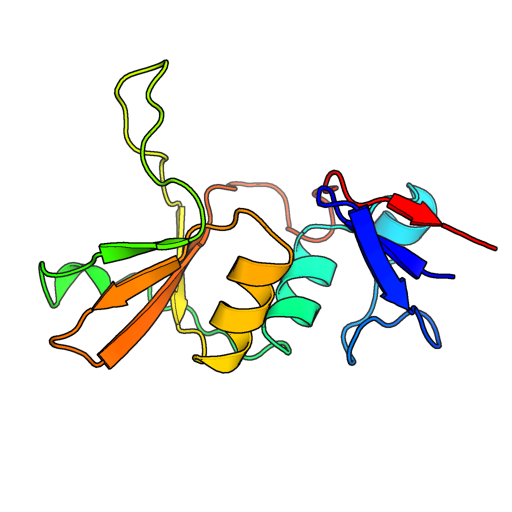A 1 103 ? 7.420 -8.183 -15.196 1.00 97.94 103 SER A O 1
ATOM 856 N N . GLU A 1 104 ? 7.165 -7.104 -17.160 1.00 98.00 104 GLU A N 1
ATOM 857 C CA . 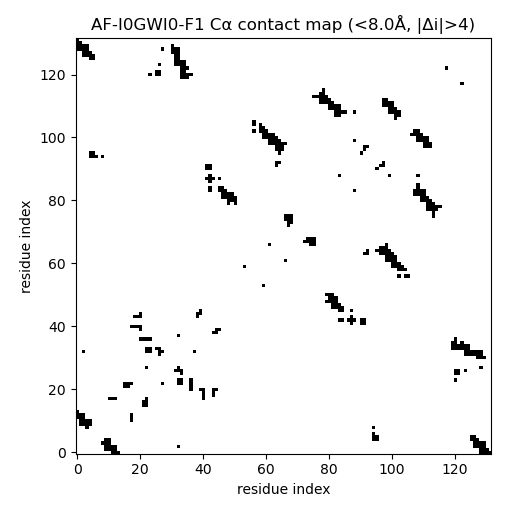GLU A 1 104 ? 6.861 -8.300 -17.954 1.00 98.00 104 GLU A CA 1
ATOM 858 C C . GLU A 1 104 ? 8.104 -9.197 -18.091 1.00 98.00 104 GLU A C 1
ATOM 860 O O . GLU A 1 104 ? 8.011 -10.422 -18.014 1.00 98.00 104 GLU A O 1
ATOM 865 N N . LYS A 1 105 ? 9.296 -8.603 -18.242 1.00 97.88 105 LYS A N 1
ATOM 866 C CA . LYS A 1 105 ? 10.568 -9.332 -18.379 1.00 97.88 105 LYS A CA 1
ATOM 867 C C . LYS A 1 105 ? 10.929 -10.134 -17.133 1.00 97.88 105 LYS A C 1
ATOM 869 O O . LYS A 1 105 ? 11.543 -11.196 -17.260 1.00 97.88 105 LYS A O 1
ATOM 874 N N . LEU A 1 10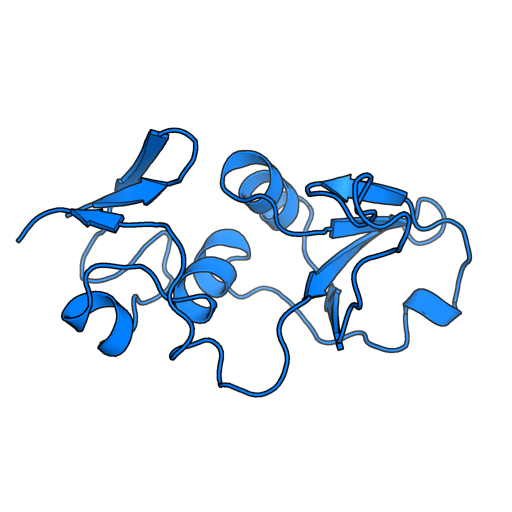6 ? 10.628 -9.605 -15.947 1.00 97.06 106 LEU A N 1
ATOM 875 C CA . LEU A 1 106 ? 10.938 -10.260 -14.675 1.00 97.06 106 LEU A CA 1
ATOM 876 C C . LEU A 1 106 ? 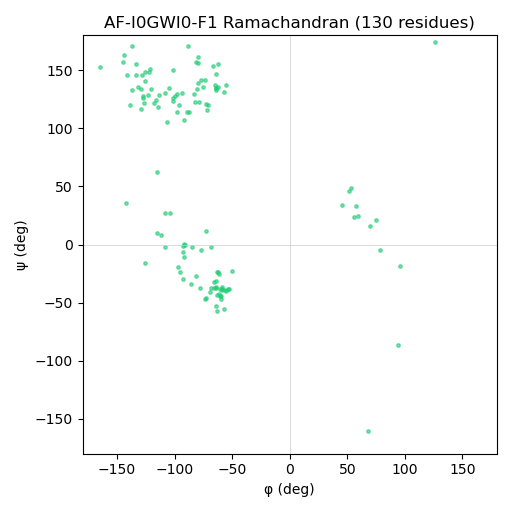9.757 -11.046 -14.102 1.00 97.06 106 LEU A C 1
ATOM 878 O O . LEU A 1 106 ? 9.985 -11.919 -13.266 1.00 97.06 106 LEU A O 1
ATOM 882 N N . ASP A 1 107 ? 8.535 -10.749 -14.545 1.00 97.38 107 ASP A N 1
ATOM 883 C CA . ASP A 1 107 ? 7.285 -11.240 -13.963 1.00 97.38 107 ASP A CA 1
ATOM 884 C C . ASP A 1 107 ? 7.206 -10.961 -12.449 1.00 97.38 107 ASP A C 1
ATOM 886 O O . ASP A 1 107 ? 6.948 -11.838 -11.623 1.00 97.38 107 ASP A O 1
ATOM 890 N N . LEU A 1 108 ? 7.506 -9.712 -12.070 1.00 97.56 108 LEU A N 1
ATOM 891 C CA . LEU A 1 108 ? 7.558 -9.259 -10.678 1.00 97.56 108 LEU A CA 1
ATOM 892 C C . LEU A 1 108 ? 6.720 -8.003 -10.468 1.00 97.56 108 LEU A C 1
ATOM 894 O O . LEU A 1 108 ? 6.692 -7.109 -11.312 1.00 97.56 108 LEU A O 1
ATOM 898 N N . TYR A 1 109 ? 6.123 -7.916 -9.280 1.00 98.00 109 TYR A N 1
ATOM 899 C CA . TYR A 1 109 ? 5.454 -6.719 -8.784 1.00 98.00 109 TYR A CA 1
ATOM 900 C C . TYR A 1 109 ? 6.313 -6.026 -7.733 1.00 98.00 109 TYR A C 1
ATOM 902 O O . TYR A 1 109 ? 6.820 -6.679 -6.812 1.00 98.00 109 TYR A O 1
ATOM 910 N N . VAL A 1 110 ? 6.432 -4.704 -7.837 1.00 97.75 110 VAL A N 1
ATOM 911 C CA . VAL A 1 110 ? 7.189 -3.890 -6.889 1.00 97.75 110 VAL A CA 1
ATOM 912 C C . VAL A 1 110 ? 6.351 -2.727 -6.387 1.00 97.75 110 VAL A C 1
ATOM 914 O O . VAL A 1 110 ? 5.961 -1.849 -7.145 1.00 97.75 110 VAL A O 1
ATOM 917 N N . PHE A 1 111 ? 6.091 -2.722 -5.089 1.00 97.69 111 PHE A N 1
ATOM 918 C CA . PHE A 1 111 ? 5.444 -1.636 -4.370 1.00 97.69 111 PHE A CA 1
ATOM 919 C C . PHE A 1 111 ? 6.450 -0.507 -4.105 1.00 97.69 111 PHE A C 1
ATOM 921 O O . PHE A 1 111 ? 7.503 -0.744 -3.504 1.00 97.69 111 PHE A O 1
ATOM 928 N N . GLY A 1 112 ? 6.131 0.701 -4.572 1.00 96.69 112 GLY A N 1
ATOM 929 C CA . GLY A 1 112 ? 6.927 1.910 -4.388 1.00 96.69 112 GLY A CA 1
ATOM 930 C C . GLY A 1 112 ? 6.356 2.801 -3.289 1.00 96.69 112 GLY A C 1
ATOM 931 O O . GLY A 1 112 ? 5.188 3.174 -3.331 1.00 96.69 112 GLY A O 1
ATOM 932 N N . VAL A 1 113 ? 7.190 3.164 -2.315 1.00 95.44 113 VAL A N 1
ATOM 933 C CA . VAL A 1 113 ? 6.796 4.002 -1.174 1.00 95.44 113 VAL A CA 1
ATOM 934 C C . VAL A 1 113 ? 7.258 5.441 -1.370 1.00 95.44 113 VAL A C 1
ATOM 936 O O . VAL A 1 113 ? 8.457 5.694 -1.489 1.00 95.44 113 VAL A O 1
ATOM 939 N N . THR A 1 114 ? 6.317 6.382 -1.319 1.00 93.31 114 THR A N 1
ATOM 940 C CA . THR A 1 114 ? 6.549 7.836 -1.445 1.00 93.31 114 THR A CA 1
ATOM 941 C C . THR A 1 114 ? 6.766 8.544 -0.105 1.00 93.31 114 THR A C 1
ATOM 943 O O . THR A 1 114 ? 6.972 9.753 -0.050 1.00 93.31 114 THR A O 1
ATOM 946 N N . HIS A 1 115 ? 6.741 7.805 1.006 1.00 87.75 115 HIS A N 1
ATOM 947 C CA . HIS A 1 115 ? 6.945 8.351 2.346 1.00 87.75 115 HIS A CA 1
ATOM 948 C C . HIS A 1 115 ? 8.390 8.175 2.839 1.00 87.75 115 HIS A C 1
ATOM 950 O O . HIS A 1 115 ? 8.914 7.060 2.870 1.00 87.75 115 HIS A O 1
ATOM 956 N N . TRP A 1 116 ? 9.004 9.262 3.320 1.00 86.94 116 TRP A N 1
ATOM 957 C CA . TRP A 1 116 ? 10.352 9.275 3.901 1.00 86.94 116 TRP A CA 1
ATOM 958 C C . TRP A 1 116 ? 10.371 9.800 5.344 1.00 86.94 116 TRP A C 1
ATOM 960 O O . TRP A 1 116 ? 9.606 10.684 5.731 1.00 86.94 116 TRP A O 1
ATOM 970 N N . GLY A 1 117 ? 11.301 9.282 6.153 1.00 87.81 117 GLY A N 1
ATOM 971 C CA . GLY A 1 117 ? 11.601 9.800 7.490 1.00 87.81 117 GLY A CA 1
ATOM 972 C C . GLY A 1 117 ? 10.851 9.095 8.621 1.00 87.81 117 GLY A C 1
ATOM 973 O O . GLY A 1 117 ? 11.405 8.198 9.256 1.00 87.81 117 GLY A O 1
ATOM 974 N N . THR A 1 118 ? 9.628 9.534 8.931 1.00 91.12 118 THR A N 1
ATOM 975 C CA . THR A 1 118 ? 8.863 9.045 10.097 1.00 91.12 118 THR A CA 1
ATOM 976 C C . THR A 1 118 ? 8.515 7.562 9.960 1.00 91.12 118 THR A C 1
ATOM 978 O O . THR A 1 118 ? 8.084 7.130 8.892 1.00 91.12 118 THR A O 1
ATOM 981 N N . SER A 1 119 ? 8.660 6.795 11.047 1.00 93.06 119 SER A N 1
ATOM 982 C CA . SER A 1 119 ? 8.269 5.380 11.085 1.00 93.06 119 SER A CA 1
ATOM 983 C C . SER A 1 119 ? 6.803 5.205 10.684 1.00 93.06 119 SER A C 1
ATOM 985 O O . SER A 1 119 ? 5.943 5.971 11.114 1.00 93.06 119 SER A O 1
ATOM 987 N N . TRP A 1 120 ? 6.514 4.196 9.863 1.00 95.62 120 TRP A N 1
ATOM 988 C CA . TRP A 1 120 ? 5.203 3.999 9.235 1.00 95.62 120 TRP A CA 1
ATOM 989 C C . TRP A 1 120 ? 4.056 3.793 10.234 1.00 95.62 120 TRP A C 1
ATOM 991 O O . TRP A 1 120 ? 2.909 4.096 9.921 1.00 95.62 120 TRP A O 1
ATOM 1001 N N . ASP A 1 121 ? 4.352 3.312 11.442 1.00 95.56 121 ASP A N 1
ATOM 1002 C CA . ASP A 1 121 ? 3.382 3.145 12.531 1.00 95.56 121 ASP A CA 1
ATOM 1003 C C . ASP A 1 121 ? 3.010 4.459 13.240 1.00 95.56 121 ASP A C 1
ATOM 1005 O O . ASP A 1 121 ? 2.103 4.477 14.069 1.00 95.56 121 ASP A O 1
ATOM 1009 N N . TYR A 1 122 ? 3.657 5.567 12.869 1.00 95.25 122 TYR A N 1
ATOM 1010 C CA . TYR A 1 122 ? 3.343 6.932 13.301 1.00 95.25 122 TYR A CA 1
ATOM 1011 C C . TYR A 1 122 ? 2.802 7.817 12.166 1.00 95.25 122 TYR A C 1
ATOM 1013 O O . TYR A 1 122 ? 2.634 9.023 12.346 1.00 95.25 122 TYR A O 1
ATOM 1021 N N . VAL A 1 123 ? 2.524 7.241 10.994 1.00 95.69 123 VAL A N 1
ATOM 1022 C CA . VAL A 1 123 ? 1.984 7.957 9.830 1.00 95.69 123 VAL A CA 1
ATOM 1023 C C . VAL A 1 123 ? 0.522 7.573 9.668 1.00 95.69 123 VAL A C 1
ATOM 1025 O O . VAL A 1 123 ? 0.220 6.460 9.252 1.00 95.69 123 VAL A O 1
ATOM 1028 N N . LEU A 1 124 ? -0.394 8.472 10.026 1.00 96.50 124 LEU A N 1
ATOM 1029 C CA . LEU A 1 124 ? -1.829 8.219 9.892 1.00 96.50 124 LEU A CA 1
ATOM 1030 C C . LEU A 1 124 ? -2.268 8.335 8.431 1.00 96.50 124 LEU A C 1
ATOM 1032 O O . LEU A 1 124 ? -1.929 9.295 7.744 1.00 96.50 124 LEU A O 1
ATOM 1036 N N . THR A 1 125 ? -3.077 7.378 7.993 1.00 95.25 125 THR A N 1
ATOM 1037 C CA . THR A 1 125 ? -3.785 7.414 6.708 1.00 95.25 125 THR A CA 1
ATOM 1038 C C . THR A 1 125 ? -5.138 8.121 6.855 1.00 95.25 125 THR A C 1
ATOM 1040 O O . THR A 1 125 ? -5.634 8.353 7.965 1.00 95.25 125 THR A O 1
ATOM 1043 N N . GLY A 1 126 ? -5.802 8.391 5.729 1.00 94.69 126 GLY A N 1
ATOM 1044 C CA . GLY A 1 126 ? -7.191 8.858 5.700 1.00 94.69 126 GLY A CA 1
ATOM 1045 C C . GLY A 1 126 ? -8.228 7.819 6.159 1.00 94.69 126 GLY A C 1
ATOM 1046 O O . GLY A 1 126 ? -9.420 8.125 6.205 1.00 94.69 126 GLY A O 1
ATOM 1047 N N . TYR A 1 127 ? -7.817 6.591 6.500 1.00 96.62 127 TYR A N 1
ATOM 1048 C CA . TYR A 1 127 ? -8.739 5.486 6.758 1.00 96.62 127 TYR A CA 1
ATOM 1049 C C . TYR A 1 127 ? -9.200 5.452 8.213 1.00 96.62 127 TYR A C 1
ATOM 1051 O O . TYR A 1 127 ? -8.430 5.190 9.134 1.00 96.62 127 TYR A O 1
ATOM 1059 N N . GLU A 1 128 ? -10.489 5.696 8.419 1.00 97.31 128 GLU A N 1
ATOM 1060 C CA . GLU A 1 128 ? -11.082 5.875 9.743 1.00 97.31 128 GLU A CA 1
ATOM 1061 C C . GLU A 1 128 ? -11.360 4.528 10.425 1.00 97.31 128 GLU A C 1
ATOM 1063 O O . GLU A 1 128 ? -11.963 3.625 9.836 1.00 97.31 128 GLU A O 1
ATOM 1068 N N . ILE A 1 129 ? -10.989 4.406 11.697 1.00 97.38 129 ILE A N 1
ATOM 1069 C CA . ILE A 1 129 ? -11.360 3.282 12.558 1.00 97.38 129 ILE A CA 1
ATOM 1070 C C . ILE A 1 129 ? -12.683 3.627 13.248 1.00 97.38 129 ILE A C 1
ATOM 1072 O O . ILE A 1 129 ? -12.755 4.530 14.079 1.00 97.38 129 ILE A O 1
ATOM 1076 N N . VAL A 1 130 ? -13.740 2.883 12.918 1.00 96.69 130 VAL A N 1
ATOM 1077 C CA . VAL A 1 130 ? -15.107 3.152 13.378 1.00 96.69 130 VAL A CA 1
ATOM 1078 C C . VAL A 1 130 ? -15.620 2.048 14.303 1.00 96.69 130 VAL A C 1
ATOM 1080 O O . VAL A 1 130 ? -15.640 0.858 13.957 1.00 96.69 130 VAL A O 1
ATOM 1083 N N . GLY A 1 131 ? -16.126 2.465 15.462 1.00 90.56 131 GLY A N 1
ATOM 1084 C CA . GLY A 1 131 ? -16.703 1.614 16.502 1.00 90.56 131 GLY A CA 1
ATOM 1085 C C . GLY A 1 131 ? -16.053 1.848 17.865 1.00 90.56 131 GLY A C 1
ATOM 1086 O O . GLY A 1 131 ? -15.101 2.618 17.969 1.00 90.56 131 GLY A O 1
ATOM 1087 N N . GLU A 1 132 ? -16.604 1.190 18.885 1.00 64.62 132 GLU A N 1
ATOM 1088 C CA . GLU A 1 132 ? -15.985 1.025 20.210 1.00 64.62 132 GLU A CA 1
ATOM 1089 C C . GLU A 1 132 ? -15.136 -0.252 20.264 1.00 64.62 132 GLU A C 1
ATOM 1091 O O . GLU A 1 132 ? -15.486 -1.231 19.548 1.00 64.62 132 GLU A O 1
#

Foldseek 3Di:
DWKQFPVRDIFDDDPCAGQPAHFDPLCVVVQFGFQVRVLCRLQVVPKAWDQCPCVPDDQKDWPFAAQADPVVRDGQDFDTKIWGDPSSVVSCRVGHRWTWIAHPVVRTIITTDNDDDDDRSNHGDPIGRDDD

Mean predicted aligned error: 3.13 Å

Organism: Selenomonas ruminantium subsp. lactilytica (strain NBRC 103574 / TAM6421) (NCBI:txid927704)